Protein AF-0000000084519777 (afdb_homodimer)

Secondary structure (DSSP, 8-state):
--EEEEEEEEEHHHHHHHHHHHHHH---HHHHHHHHHHHHHHH-HHHHHHHHHHHHHH-/--EEEEEEEEEHHHHHHHHHHHHHHT--HHHHHHHHHHHHHHH-HHHHHHHHHHHHHH-

Nearest PDB structures (foldseek):
  5zkt-assembly1_A  TM=5.710E-01  e=3.272E+00  Oryza sativa Japonica Group
  7vp5-assembly1_B  TM=5.755E-01  e=5.398E+00  Arabidopsis thaliana
  7vp2-assembly1_B  TM=5.641E-01  e=5.868E+00  Arabidopsis thaliana
  7vp4-assembly3_J  TM=5.591E-01  e=5.868E+00  Arabidopsis thaliana
  5zkt-assembly1_A  TM=5.724E-01  e=3.272E+00  Oryza sativa Japonica Group

Sequence (118 aa):
MAKKTRTYRLHEETIELLKAWSFITEKDQQDILEEAFLEYAKQHPELHEKAKKVIEAVKMAKKTRTYRLHEETIELLKAWSFITEKDQQDILEEAFLEYAKQHPELHEKAKKVIEAVK

Radius of gyration: 14.54 Å; Cα contacts (8 Å, |Δi|>4): 132; chains: 2; bounding box: 27×36×36 Å

Solvent-accessible surface area (backbone atoms only — not comparable to full-atom values): 6447 Å² total; per-residue (Å²): 132,63,66,42,81,44,77,38,57,38,42,51,69,57,52,52,47,42,52,34,44,20,65,75,71,70,43,54,52,45,56,52,50,49,51,19,37,54,52,43,37,65,75,35,53,67,63,44,52,51,24,51,50,54,51,61,70,74,107,133,61,65,43,81,45,78,36,57,39,42,51,68,57,52,52,48,42,51,35,44,20,67,76,71,71,42,55,52,45,58,52,49,49,50,1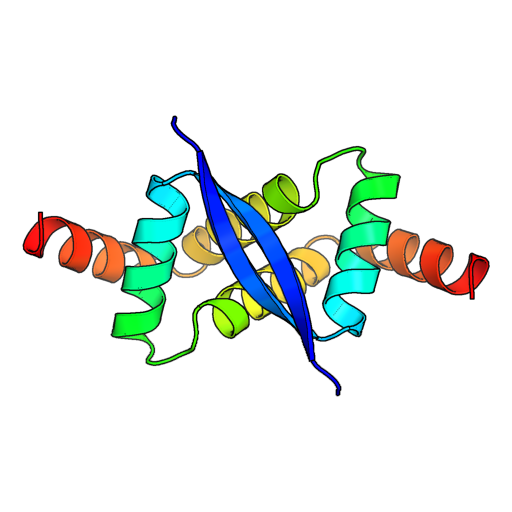9,36,55,52,43,36,65,75,35,53,68,62,43,52,52,24,52,51,53,51,61,70,73,106

Foldseek 3Di:
DDDDDDDDDDDPVVVVVLVVVCVVVVDDSVVVVVVVVVVVCVVVVVVVVVVVVVVVVVD/DDDDDDDDDDDPVVVVVLVVVCVVVVDDSVVVVVVVVVVVCVVVVVVVVVVVVVVVVVD

Structure (mmCIF, N/CA/C/O backbone):
data_AF-0000000084519777-model_v1
#
loop_
_entity.id
_entity.type
_entity.pdbx_description
1 polymer 'CopG family transcriptional regulator'
#
loop_
_atom_site.group_PDB
_atom_site.id
_atom_site.type_symbol
_atom_site.label_atom_id
_atom_site.label_alt_id
_atom_site.label_comp_id
_atom_site.label_asym_id
_atom_site.label_entity_id
_atom_site.label_seq_id
_atom_site.pdbx_PDB_ins_code
_atom_site.Cartn_x
_atom_site.Cartn_y
_atom_site.Cartn_z
_atom_site.occupancy
_atom_site.B_iso_or_equiv
_atom_site.auth_seq_id
_atom_site.auth_comp_id
_atom_site.auth_asym_id
_atom_site.auth_atom_id
_atom_site.pdbx_PDB_model_num
ATOM 1 N N . MET A 1 1 ? 4.324 4.578 -17.125 1 70.19 1 MET A N 1
ATOM 2 C CA . MET A 1 1 ? 3.473 3.4 -16.984 1 70.19 1 MET A CA 1
ATOM 3 C C . MET A 1 1 ? 2.033 3.801 -16.688 1 70.19 1 MET A C 1
ATOM 5 O O . MET A 1 1 ? 1.792 4.836 -16.062 1 70.19 1 MET A O 1
ATOM 9 N N . ALA A 1 2 ? 1.09 2.941 -17.156 1 87.31 2 ALA A N 1
ATOM 10 C CA . ALA A 1 2 ? -0.317 3.301 -17 1 87.31 2 ALA A CA 1
ATOM 11 C C . ALA A 1 2 ? -0.795 3.041 -15.578 1 87.31 2 ALA A C 1
ATOM 13 O O . ALA A 1 2 ? -0.311 2.125 -14.906 1 87.31 2 ALA A O 1
ATOM 14 N N . LYS A 1 3 ? -1.601 3.896 -15.055 1 93.31 3 LYS A N 1
ATOM 15 C CA . LYS A 1 3 ? -2.252 3.684 -13.766 1 93.31 3 LYS A CA 1
ATOM 16 C C . LYS A 1 3 ? -3.701 3.242 -13.945 1 93.31 3 LYS A C 1
ATOM 18 O O . LYS A 1 3 ? -4.383 3.695 -14.875 1 93.31 3 LYS A O 1
ATOM 23 N N . LYS A 1 4 ? -4.09 2.355 -13.07 1 94.5 4 LYS A N 1
ATOM 24 C CA . LYS A 1 4 ? -5.457 1.845 -13.07 1 94.5 4 LYS A CA 1
ATOM 25 C C . LYS A 1 4 ? -6.129 2.076 -11.719 1 94.5 4 LYS A C 1
ATOM 27 O O . LYS A 1 4 ? -5.484 1.965 -10.672 1 94.5 4 LYS A O 1
ATOM 32 N N . THR A 1 5 ? -7.344 2.242 -11.719 1 95.31 5 THR A N 1
ATOM 33 C CA . THR A 1 5 ? -8.125 2.473 -10.516 1 95.31 5 THR A CA 1
ATOM 34 C C . THR A 1 5 ? -8.484 1.153 -9.836 1 95.31 5 THR A C 1
ATOM 36 O O . THR A 1 5 ? -8.953 0.22 -10.492 1 95.31 5 THR A O 1
ATOM 39 N N . ARG A 1 6 ? -8.227 1.162 -8.547 1 94.12 6 ARG A N 1
ATOM 40 C CA . ARG A 1 6 ? -8.617 0.02 -7.727 1 94.12 6 ARG A CA 1
ATOM 41 C C . ARG A 1 6 ? -9.219 0.478 -6.402 1 94.12 6 ARG A C 1
ATOM 43 O O . ARG A 1 6 ? -8.867 1.542 -5.891 1 94.12 6 ARG A O 1
ATOM 50 N N . THR A 1 7 ? -10.109 -0.36 -5.852 1 93.88 7 THR A N 1
ATOM 51 C CA . THR A 1 7 ? -10.75 -0.091 -4.57 1 93.88 7 THR A CA 1
ATOM 52 C C . THR A 1 7 ? -10.234 -1.049 -3.498 1 93.88 7 THR A C 1
ATOM 54 O O . THR A 1 7 ? -10.211 -2.264 -3.705 1 93.88 7 THR A O 1
ATOM 57 N N . TYR A 1 8 ? -9.914 -0.397 -2.436 1 95.06 8 TYR A N 1
ATOM 58 C CA . TYR A 1 8 ? -9.438 -1.182 -1.306 1 95.06 8 TYR A CA 1
ATOM 59 C C . TYR A 1 8 ? -10.125 -0.758 -0.014 1 95.06 8 TYR A C 1
ATOM 61 O O . TYR A 1 8 ? -10.531 0.397 0.13 1 95.06 8 TYR A O 1
ATOM 69 N N . ARG A 1 9 ? -10.273 -1.768 0.855 1 94.81 9 ARG A N 1
ATOM 70 C CA . ARG A 1 9 ? -10.727 -1.485 2.213 1 94.81 9 ARG A CA 1
ATOM 71 C C . ARG A 1 9 ? -9.562 -1.506 3.195 1 94.81 9 ARG A C 1
ATOM 73 O O . ARG A 1 9 ? -8.914 -2.537 3.371 1 94.81 9 ARG A O 1
ATOM 80 N N . LEU A 1 10 ? -9.312 -0.368 3.752 1 96.56 10 LEU A N 1
ATOM 81 C CA . LEU A 1 10 ? -8.227 -0.234 4.719 1 96.56 10 LEU A CA 1
ATOM 82 C C . LEU A 1 10 ? -8.766 0.179 6.086 1 96.56 10 LEU A C 1
ATOM 84 O O . LEU A 1 10 ? -9.852 0.757 6.18 1 96.56 10 LEU A O 1
ATOM 88 N N . HIS A 1 11 ? -7.965 -0.156 7.094 1 96.31 11 HIS A N 1
ATOM 89 C CA . HIS A 1 11 ? -8.344 0.314 8.422 1 96.31 11 HIS A CA 1
ATOM 90 C C . HIS A 1 11 ? -8.344 1.838 8.484 1 96.31 11 HIS A C 1
ATOM 92 O O . HIS A 1 11 ? -7.473 2.49 7.91 1 96.31 11 HIS A O 1
ATOM 98 N N . GLU A 1 12 ? -9.32 2.342 9.18 1 94.94 12 GLU A N 1
ATOM 99 C CA . GLU A 1 12 ? -9.461 3.789 9.305 1 94.94 12 GLU A CA 1
ATOM 100 C C . GLU A 1 12 ? -8.188 4.426 9.852 1 94.94 12 GLU A C 1
ATOM 102 O O . GLU A 1 12 ? -7.805 5.52 9.438 1 94.94 12 GLU A O 1
ATOM 107 N N . GLU A 1 13 ? -7.5 3.768 10.75 1 93.94 13 GLU A N 1
ATOM 108 C CA . GLU A 1 13 ? -6.258 4.281 11.32 1 93.94 13 GLU A CA 1
ATOM 109 C C . GLU A 1 13 ? -5.164 4.375 10.266 1 93.94 13 GLU A C 1
ATOM 111 O O . GLU A 1 13 ? -4.367 5.316 10.266 1 93.94 13 GLU A O 1
ATOM 116 N N . THR A 1 14 ? -5.113 3.406 9.383 1 96.12 14 THR A N 1
ATOM 117 C CA . THR A 1 14 ? -4.137 3.406 8.297 1 96.12 14 THR A CA 1
ATOM 118 C C . THR A 1 14 ? -4.414 4.551 7.328 1 96.12 14 THR A C 1
ATOM 120 O O . THR A 1 14 ? -3.484 5.23 6.883 1 96.12 14 THR A O 1
ATOM 123 N N . ILE A 1 15 ? -5.723 4.719 7.051 1 96.38 15 ILE A N 1
ATOM 124 C CA . ILE A 1 15 ? -6.129 5.777 6.133 1 96.38 15 ILE A CA 1
ATOM 125 C C . ILE A 1 15 ? -5.75 7.137 6.715 1 96.38 15 ILE A C 1
ATOM 127 O O . ILE A 1 15 ? -5.227 8 6.004 1 96.38 15 ILE A O 1
ATOM 131 N N . GLU A 1 16 ? -5.98 7.324 7.973 1 95.88 16 GLU A N 1
ATOM 132 C CA . GLU A 1 16 ? -5.652 8.578 8.641 1 95.88 16 GLU A CA 1
ATOM 133 C C . GLU A 1 16 ? -4.148 8.836 8.617 1 95.88 16 GLU A C 1
ATOM 135 O O . GLU A 1 16 ? -3.711 9.961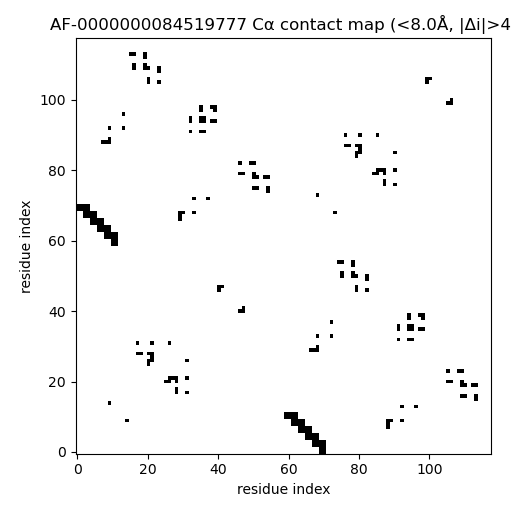 8.367 1 95.88 16 GLU A O 1
ATOM 140 N N . LEU A 1 17 ? -3.424 7.828 8.891 1 96.88 17 LEU A N 1
ATOM 141 C CA . LEU A 1 17 ? -1.97 7.949 8.859 1 96.88 17 LEU A CA 1
ATOM 142 C C . LEU A 1 17 ? -1.483 8.281 7.453 1 96.88 17 LEU A C 1
ATOM 144 O O . LEU A 1 17 ? -0.601 9.125 7.277 1 96.88 17 LEU A O 1
ATOM 148 N N . LEU A 1 18 ? -2.023 7.566 6.48 1 96.88 18 LEU A N 1
ATOM 149 C CA . LEU A 1 18 ? -1.681 7.797 5.082 1 96.88 18 LEU A CA 1
ATOM 150 C C . LEU A 1 18 ? -1.996 9.234 4.676 1 96.88 18 LEU A C 1
ATOM 152 O O . LEU A 1 18 ? -1.219 9.867 3.955 1 96.88 18 LEU A O 1
ATOM 156 N N . LYS A 1 19 ? -3.137 9.781 5.102 1 96.88 19 LYS A N 1
ATOM 157 C CA . LYS A 1 19 ? -3.506 11.172 4.824 1 96.88 19 LYS A CA 1
ATOM 158 C C . LYS A 1 19 ? -2.498 12.141 5.438 1 96.88 19 LYS A C 1
ATOM 160 O O . LYS A 1 19 ? -2.107 13.117 4.801 1 96.88 19 LYS A O 1
ATOM 165 N N . ALA A 1 20 ? -2.156 11.875 6.664 1 97.69 20 ALA A N 1
ATOM 166 C CA . ALA A 1 20 ? -1.174 12.727 7.336 1 97.69 20 ALA A CA 1
ATOM 167 C C . ALA A 1 20 ? 0.17 12.68 6.613 1 97.69 20 ALA A C 1
ATOM 169 O O . ALA A 1 20 ? 0.822 13.711 6.441 1 97.69 20 ALA A O 1
ATOM 170 N N . TRP A 1 21 ? 0.597 11.508 6.195 1 97 21 TRP A N 1
ATOM 171 C CA . TRP A 1 21 ? 1.831 11.344 5.434 1 97 21 TRP A CA 1
ATOM 172 C C . TRP A 1 21 ? 1.77 12.133 4.129 1 97 21 TRP A C 1
ATOM 174 O O . TRP A 1 21 ? 2.738 12.805 3.756 1 97 21 TRP A O 1
ATOM 184 N N . SER A 1 22 ? 0.646 12.008 3.469 1 97.31 22 SER A N 1
ATOM 185 C CA . SER A 1 22 ? 0.444 12.734 2.219 1 97.31 22 SER A CA 1
ATOM 186 C C . SER A 1 22 ? 0.551 14.242 2.432 1 97.31 22 SER A C 1
ATOM 188 O O . SER A 1 22 ? 1.164 14.945 1.626 1 97.31 22 SER A O 1
ATOM 190 N N . PHE A 1 23 ? -0.015 14.75 3.479 1 97.12 23 P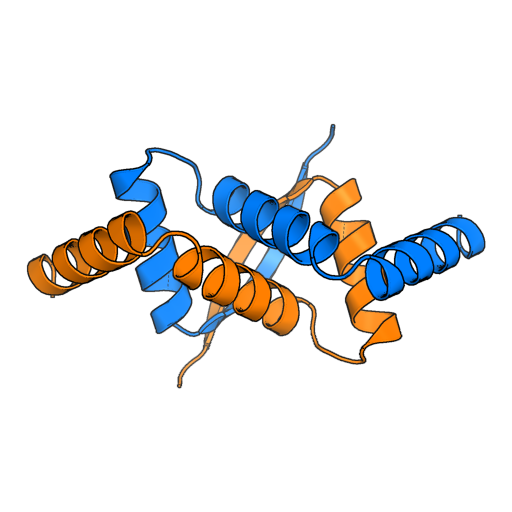HE A N 1
ATOM 191 C CA . PHE A 1 23 ? 0.028 16.156 3.84 1 97.12 23 PHE A CA 1
ATOM 192 C C . PHE A 1 23 ? 1.46 16.609 4.109 1 97.12 23 PHE A C 1
ATOM 194 O O . PHE A 1 23 ? 1.899 17.641 3.6 1 97.12 23 PHE A O 1
ATOM 201 N N . ILE A 1 24 ? 2.246 15.828 4.855 1 96.5 24 ILE A N 1
ATOM 202 C CA . ILE A 1 24 ? 3.594 16.188 5.289 1 96.5 24 ILE A CA 1
ATOM 203 C C . ILE A 1 24 ? 4.551 16.141 4.102 1 96.5 24 ILE A C 1
ATOM 205 O O . ILE A 1 24 ? 5.383 17.031 3.93 1 96.5 24 ILE A O 1
ATOM 209 N N . THR A 1 25 ? 4.469 15.094 3.244 1 96.75 25 THR A N 1
ATOM 210 C CA . THR A 1 25 ? 5.438 14.852 2.178 1 96.75 25 THR A CA 1
ATOM 211 C C . THR A 1 25 ? 5 15.539 0.886 1 96.75 25 THR A C 1
ATOM 213 O O . THR A 1 25 ? 5.777 15.641 -0.063 1 96.75 25 THR 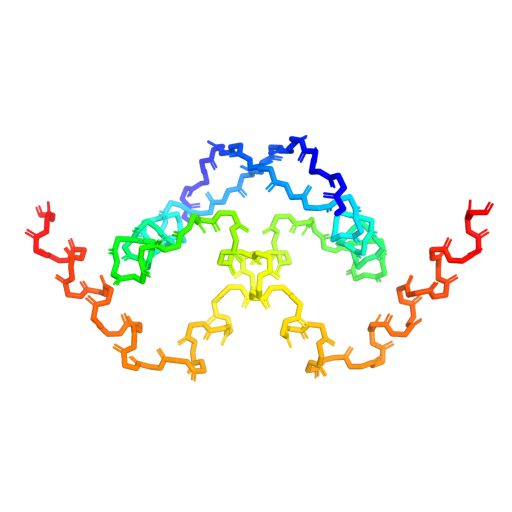A O 1
ATOM 216 N N . GLU A 1 26 ? 3.652 15.875 0.793 1 96.31 26 GLU A N 1
ATOM 217 C CA . GLU A 1 26 ? 3.037 16.453 -0.399 1 96.31 26 GLU A CA 1
ATOM 218 C C . GLU A 1 26 ? 3.004 15.445 -1.544 1 96.31 26 GLU A C 1
ATOM 220 O O . GLU A 1 26 ? 3.053 15.82 -2.715 1 96.31 26 GLU A O 1
ATOM 225 N N . LYS A 1 27 ? 3.127 14.148 -1.163 1 96 27 LYS A N 1
ATOM 226 C CA . LYS A 1 27 ? 2.934 13.07 -2.125 1 96 27 LYS A CA 1
ATOM 227 C C . LYS A 1 27 ? 1.501 12.547 -2.084 1 96 27 LYS A C 1
ATOM 229 O O . LYS A 1 27 ? 0.873 12.523 -1.023 1 96 27 LYS A O 1
ATOM 234 N N . ASP A 1 28 ? 1.064 12.141 -3.188 1 96 28 ASP A N 1
ATOM 235 C CA . ASP A 1 28 ? -0.246 11.5 -3.238 1 96 28 ASP A CA 1
ATOM 236 C C . ASP A 1 28 ? -0.258 10.211 -2.422 1 96 28 ASP A C 1
ATOM 238 O O . ASP A 1 28 ? 0.72 9.461 -2.422 1 96 28 ASP A O 1
ATOM 242 N N . GLN A 1 29 ? -1.346 9.969 -1.792 1 96.31 29 GLN A N 1
ATOM 243 C CA . GLN A 1 29 ? -1.507 8.766 -0.987 1 96.31 29 GLN A CA 1
ATOM 244 C C . GLN A 1 29 ? -1.189 7.516 -1.802 1 96.31 29 GLN A C 1
ATOM 246 O O . GLN A 1 29 ? -0.531 6.598 -1.308 1 96.31 29 GLN A O 1
ATOM 251 N N . GLN A 1 30 ? -1.657 7.504 -3.025 1 95.62 30 GLN A N 1
ATOM 252 C CA . GLN A 1 30 ? -1.446 6.34 -3.879 1 95.62 30 GLN A CA 1
ATOM 253 C C . GLN A 1 30 ? 0.036 6.145 -4.188 1 95.62 30 GLN A C 1
ATOM 255 O O . GLN A 1 30 ? 0.512 5.012 -4.289 1 95.62 30 GLN A O 1
ATOM 260 N N . ASP A 1 31 ? 0.768 7.199 -4.293 1 96.62 31 ASP A N 1
ATOM 261 C CA . ASP A 1 31 ? 2.205 7.105 -4.52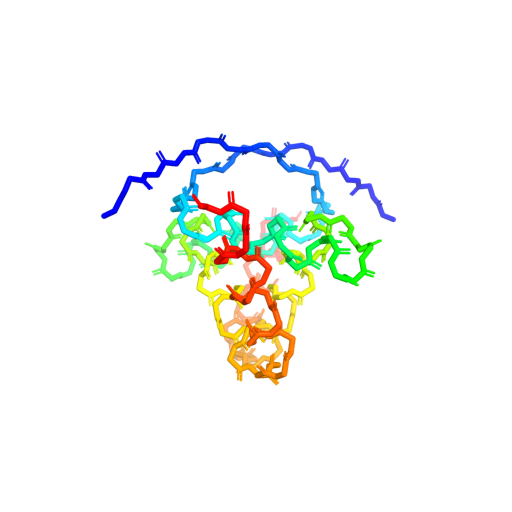7 1 96.62 31 ASP A CA 1
ATOM 262 C C . ASP A 1 31 ? 2.93 6.574 -3.291 1 96.62 31 ASP A C 1
ATOM 264 O O . ASP A 1 31 ? 3.861 5.773 -3.408 1 96.62 31 ASP A O 1
ATOM 268 N N . ILE A 1 32 ? 2.525 7.023 -2.131 1 97.12 32 ILE A N 1
ATOM 269 C CA . ILE A 1 32 ? 3.113 6.566 -0.878 1 97.12 32 ILE A CA 1
ATOM 270 C C . ILE A 1 32 ? 2.861 5.07 -0.706 1 97.12 32 ILE A C 1
ATOM 272 O O . ILE A 1 32 ? 3.771 4.316 -0.352 1 97.12 32 ILE A O 1
ATOM 276 N N . LEU A 1 33 ? 1.59 4.641 -0.97 1 96.94 33 LEU A N 1
ATOM 277 C CA . LEU A 1 33 ? 1.239 3.229 -0.858 1 96.94 33 LEU A CA 1
ATOM 278 C C . LEU A 1 33 ? 2.074 2.383 -1.814 1 96.94 33 LEU A C 1
ATOM 280 O O . LEU A 1 33 ? 2.551 1.309 -1.444 1 96.94 33 LEU A O 1
ATOM 284 N N . GLU A 1 34 ? 2.227 2.871 -3.002 1 96.56 34 GLU A N 1
ATOM 285 C CA . GLU A 1 34 ? 3.006 2.141 -3.998 1 96.56 34 GLU A CA 1
ATOM 286 C C . GLU A 1 34 ? 4.473 2.047 -3.59 1 96.56 34 GLU A C 1
ATOM 288 O O . GLU A 1 34 ? 5.086 0.982 -3.699 1 96.56 34 GLU A O 1
ATOM 293 N N . GLU A 1 35 ? 5.016 3.129 -3.137 1 96.38 35 GLU A N 1
ATOM 294 C CA . GLU A 1 35 ? 6.398 3.139 -2.674 1 96.38 35 GLU A CA 1
ATOM 295 C C . GLU A 1 35 ? 6.598 2.178 -1.504 1 96.38 35 GLU A C 1
ATOM 297 O O . GLU A 1 35 ? 7.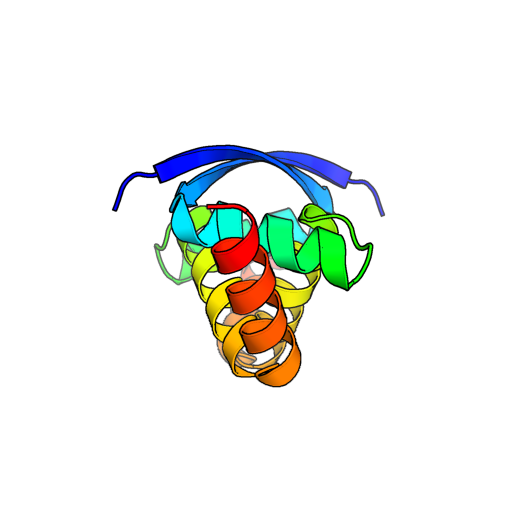594 1.452 -1.452 1 96.38 35 GLU A O 1
ATOM 302 N N . ALA A 1 36 ? 5.703 2.234 -0.584 1 97.25 36 ALA A N 1
ATOM 303 C CA . ALA A 1 36 ? 5.773 1.353 0.579 1 97.25 36 ALA A CA 1
ATOM 304 C C . ALA A 1 36 ? 5.762 -0.114 0.156 1 97.25 36 ALA A C 1
ATOM 306 O O . ALA A 1 36 ? 6.543 -0.919 0.665 1 97.25 36 ALA A O 1
ATOM 307 N N . PHE A 1 37 ? 4.867 -0.424 -0.79 1 97.69 37 PHE A N 1
ATOM 308 C CA . PHE A 1 37 ? 4.766 -1.807 -1.243 1 97.69 37 PHE A CA 1
ATOM 309 C C . PHE A 1 37 ? 6.027 -2.225 -1.987 1 97.69 37 PHE A C 1
ATOM 311 O O . PHE A 1 37 ? 6.52 -3.342 -1.808 1 97.69 37 PHE A O 1
ATOM 318 N N . LEU A 1 38 ? 6.543 -1.379 -2.807 1 96.25 38 LEU A N 1
ATOM 319 C CA . LEU A 1 38 ? 7.738 -1.717 -3.574 1 96.25 38 LEU A CA 1
ATOM 320 C C . LEU A 1 38 ? 8.945 -1.878 -2.658 1 96.25 38 LEU A C 1
ATOM 322 O O . LEU A 1 38 ? 9.773 -2.764 -2.871 1 96.25 38 LEU A O 1
ATOM 326 N N . GLU A 1 39 ? 9.047 -1.06 -1.634 1 95.69 39 GLU A N 1
ATOM 327 C CA . GLU A 1 39 ? 10.109 -1.228 -0.647 1 95.69 39 GLU A CA 1
ATOM 328 C C . GLU A 1 39 ? 9.93 -2.521 0.143 1 95.69 39 GLU A C 1
ATOM 330 O O . GLU A 1 39 ? 10.898 -3.211 0.445 1 95.69 39 GLU A O 1
ATOM 335 N N . TYR A 1 40 ? 8.719 -2.758 0.514 1 95.31 40 TYR A N 1
ATOM 336 C CA . TYR A 1 40 ? 8.367 -4 1.192 1 95.31 40 TYR A CA 1
ATOM 337 C C . TYR A 1 40 ? 8.773 -5.211 0.363 1 95.31 40 TYR A C 1
ATOM 339 O O . TYR A 1 40 ? 9.32 -6.18 0.895 1 95.31 40 TYR A O 1
ATOM 347 N N . ALA A 1 41 ? 8.523 -5.152 -0.903 1 95.19 41 ALA A N 1
ATOM 348 C CA . ALA A 1 41 ? 8.898 -6.234 -1.812 1 95.19 41 ALA A CA 1
ATOM 349 C C . ALA A 1 41 ? 10.406 -6.434 -1.837 1 95.19 41 ALA A C 1
ATOM 351 O O . ALA A 1 41 ? 10.891 -7.566 -1.882 1 95.19 41 ALA A O 1
ATOM 352 N N . LYS A 1 42 ? 11.117 -5.387 -1.777 1 94.38 42 LYS A N 1
ATOM 353 C CA . LYS A 1 42 ? 12.578 -5.445 -1.787 1 94.38 42 LYS A CA 1
ATOM 354 C C . LYS A 1 42 ? 13.109 -6.121 -0.527 1 94.38 42 LYS A C 1
ATOM 356 O O . LYS A 1 42 ? 14.172 -6.742 -0.553 1 94.38 42 LYS A O 1
ATOM 361 N N . GLN A 1 43 ? 12.383 -5.977 0.532 1 94.56 43 GLN A N 1
ATOM 362 C CA . GLN A 1 43 ? 12.797 -6.562 1.804 1 94.56 43 GLN A CA 1
ATOM 363 C C . GLN A 1 43 ? 12.438 -8.047 1.867 1 94.56 43 GLN A C 1
ATOM 365 O O . GLN A 1 43 ? 12.906 -8.766 2.754 1 94.56 43 GLN A O 1
ATOM 370 N N . HIS A 1 44 ? 11.633 -8.469 0.958 1 95.38 44 HIS A N 1
ATOM 371 C CA . HIS A 1 44 ? 11.219 -9.867 0.849 1 95.38 44 HIS A CA 1
ATOM 372 C C . HIS A 1 44 ? 11.57 -10.438 -0.519 1 95.38 44 HIS A C 1
ATOM 374 O O . HIS A 1 44 ? 10.688 -10.82 -1.285 1 95.38 44 HIS A O 1
ATOM 380 N N . PRO A 1 45 ? 12.805 -10.633 -0.848 1 94.25 45 PRO A N 1
ATOM 381 C CA . PRO A 1 45 ? 13.25 -10.984 -2.197 1 94.25 45 PRO A CA 1
ATOM 382 C C . PRO A 1 45 ? 12.75 -12.352 -2.652 1 94.25 45 PRO A C 1
ATOM 384 O O . PRO A 1 45 ? 12.469 -12.547 -3.836 1 94.25 45 PRO A O 1
ATOM 387 N N . GLU A 1 46 ? 12.664 -13.258 -1.742 1 95.44 46 GLU A N 1
ATOM 388 C CA . GLU A 1 46 ? 12.188 -14.578 -2.129 1 95.44 46 GLU A CA 1
ATOM 389 C C . GLU A 1 46 ? 10.742 -14.523 -2.621 1 95.44 46 GLU A C 1
ATOM 391 O O . GLU A 1 46 ? 10.406 -15.133 -3.641 1 95.44 46 GLU A O 1
ATOM 396 N N . LEU A 1 47 ? 9.922 -13.867 -1.791 1 95.88 47 LEU A N 1
ATOM 397 C CA . LEU A 1 47 ? 8.523 -13.703 -2.188 1 95.88 47 LEU A CA 1
ATOM 398 C C . LEU A 1 47 ? 8.414 -12.906 -3.484 1 95.88 47 LEU A C 1
ATOM 400 O O . LEU A 1 47 ? 7.562 -13.195 -4.324 1 95.88 47 LEU A O 1
ATOM 404 N N . HIS A 1 48 ? 9.211 -11.898 -3.613 1 96.06 48 HIS A N 1
ATOM 405 C CA . HIS A 1 48 ? 9.211 -11.062 -4.812 1 96.06 48 HIS A CA 1
ATOM 406 C C . HIS A 1 48 ? 9.547 -11.891 -6.055 1 96.06 48 HIS A C 1
ATOM 408 O O . HIS A 1 48 ? 8.891 -11.758 -7.09 1 96.06 48 HIS A O 1
ATOM 414 N N . GLU A 1 49 ? 10.531 -12.734 -5.98 1 95.5 49 GLU A N 1
ATOM 415 C CA . GLU A 1 49 ? 10.938 -13.586 -7.098 1 95.5 49 GLU A CA 1
ATOM 416 C C . GLU A 1 49 ? 9.852 -14.594 -7.449 1 95.5 49 GLU A C 1
ATOM 418 O O . GLU A 1 49 ? 9.594 -14.852 -8.625 1 95.5 49 GLU A O 1
ATOM 423 N N . LYS A 1 50 ? 9.312 -15.148 -6.43 1 97 50 LYS A N 1
ATOM 424 C CA . LYS A 1 50 ? 8.211 -16.078 -6.66 1 97 50 LYS A CA 1
ATOM 425 C C . LYS A 1 50 ? 7.059 -15.391 -7.387 1 97 50 LYS A C 1
ATOM 427 O O . LYS A 1 50 ? 6.445 -15.977 -8.281 1 97 50 LYS A O 1
ATOM 432 N N . ALA A 1 51 ? 6.762 -14.188 -6.949 1 97 51 ALA A N 1
ATOM 433 C CA . ALA A 1 51 ? 5.688 -13.422 -7.574 1 97 51 ALA A CA 1
ATOM 434 C C . ALA A 1 51 ? 5.98 -13.164 -9.047 1 97 51 ALA A C 1
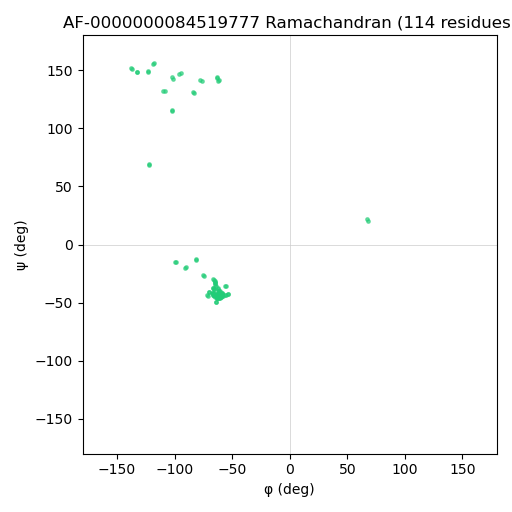ATOM 436 O O . ALA A 1 51 ? 5.086 -13.266 -9.891 1 97 51 ALA A O 1
ATOM 437 N N . LYS A 1 52 ? 7.184 -12.82 -9.328 1 95.81 52 LYS A N 1
ATOM 438 C CA . LYS A 1 52 ? 7.578 -12.578 -10.711 1 95.81 52 LYS A CA 1
ATOM 439 C C . LYS A 1 52 ? 7.414 -13.836 -11.562 1 95.81 52 LYS A C 1
ATOM 441 O O . LYS A 1 52 ? 6.98 -13.766 -12.711 1 95.81 52 LYS A O 1
ATOM 446 N N . LYS A 1 53 ? 7.754 -14.938 -10.992 1 96.62 53 LYS A N 1
ATOM 447 C CA . LYS A 1 53 ? 7.613 -16.203 -11.703 1 96.62 53 LYS A CA 1
ATOM 448 C C . LYS A 1 53 ? 6.148 -16.516 -11.984 1 96.62 53 LYS A C 1
ATOM 450 O O . LYS A 1 53 ? 5.816 -17.016 -13.062 1 96.62 53 LYS A O 1
ATOM 455 N N . VAL A 1 54 ? 5.34 -16.312 -11.039 1 96.12 54 VAL A N 1
ATOM 456 C CA . VAL A 1 54 ? 3.906 -16.531 -11.203 1 96.12 54 VAL A CA 1
ATOM 457 C C . VAL A 1 54 ? 3.375 -15.633 -12.32 1 96.12 54 VAL A C 1
ATOM 459 O O . VAL A 1 54 ? 2.604 -16.078 -13.172 1 96.12 54 VAL A O 1
ATOM 462 N N . ILE A 1 55 ? 3.787 -14.367 -12.367 1 95.44 55 ILE A N 1
ATOM 463 C CA . ILE A 1 55 ? 3.334 -13.414 -13.375 1 95.44 55 ILE A CA 1
ATOM 464 C C . ILE A 1 55 ? 3.783 -13.883 -14.758 1 95.44 55 ILE A C 1
ATOM 466 O O . ILE A 1 55 ? 3.014 -13.82 -15.719 1 95.44 55 ILE A O 1
ATOM 470 N N . GLU A 1 56 ? 5.043 -14.336 -14.773 1 94.62 56 GLU A N 1
ATOM 471 C CA . GLU A 1 56 ? 5.594 -14.797 -16.047 1 94.62 56 GLU A CA 1
ATOM 472 C C . GLU A 1 56 ? 4.848 -16.031 -16.547 1 94.62 56 GLU A C 1
ATOM 474 O O . GLU A 1 56 ? 4.695 -16.219 -17.75 1 94.62 56 GLU A O 1
ATOM 479 N N . ALA A 1 57 ? 4.406 -16.781 -15.656 1 93.88 57 ALA A N 1
ATOM 480 C CA . ALA A 1 57 ? 3.752 -18.047 -16.016 1 93.88 57 ALA A CA 1
ATOM 481 C C . ALA A 1 57 ? 2.352 -17.797 -16.562 1 93.88 57 ALA A C 1
ATOM 483 O O . ALA A 1 57 ? 1.815 -18.625 -17.312 1 93.88 57 ALA A O 1
ATOM 484 N N . VAL A 1 58 ? 1.716 -16.75 -16.203 1 90.81 58 VAL A N 1
ATOM 485 C CA . VAL A 1 58 ? 0.335 -16.516 -16.625 1 90.81 58 VAL A CA 1
ATOM 486 C C . VAL A 1 58 ? 0.302 -15.555 -17.797 1 90.81 58 VAL A C 1
ATOM 488 O O . VAL A 1 58 ? -0.749 -15.344 -18.422 1 90.81 58 VAL A O 1
ATOM 491 N N . LYS A 1 59 ? 1.315 -14.859 -18.109 1 83.75 59 LYS A N 1
ATOM 492 C CA . LYS A 1 59 ? 1.395 -14.008 -19.297 1 83.75 59 LYS A CA 1
ATOM 493 C C . LYS A 1 59 ? 1.77 -14.82 -20.531 1 83.75 59 LYS A C 1
ATOM 495 O O . LYS A 1 59 ? 1.257 -14.57 -21.625 1 83.75 59 LYS A O 1
ATOM 500 N N . MET B 1 1 ? -10.773 -3.17 14.445 1 70.44 1 MET B N 1
ATOM 501 C CA . MET B 1 1 ? -10.852 -1.812 13.914 1 70.44 1 MET B CA 1
ATOM 502 C C . MET B 1 1 ? -11.672 -1.775 12.625 1 70.44 1 MET B C 1
ATOM 504 O O . MET B 1 1 ? -11.711 -2.756 11.883 1 70.44 1 MET B O 1
ATOM 508 N N . ALA B 1 2 ? -12.359 -0.629 12.422 1 88.56 2 ALA B N 1
ATOM 509 C CA . ALA B 1 2 ? -13.25 -0.543 11.266 1 88.56 2 ALA B CA 1
ATOM 510 C C . ALA B 1 2 ? -12.461 -0.328 9.977 1 88.56 2 ALA B C 1
ATOM 512 O O . ALA B 1 2 ? -11.406 0.303 9.984 1 88.56 2 ALA B O 1
ATOM 513 N N . LYS B 1 3 ? -12.867 -0.951 8.945 1 93.31 3 LYS B N 1
ATOM 514 C CA . LYS B 1 3 ? -12.297 -0.708 7.621 1 93.31 3 LYS B CA 1
ATOM 515 C C . LYS B 1 3 ? -13.211 0.172 6.781 1 93.31 3 LYS B C 1
ATOM 517 O O . LYS B 1 3 ? -14.438 0.08 6.883 1 93.31 3 LYS B O 1
ATOM 522 N N . LYS B 1 4 ? -12.57 1.001 6.012 1 94.75 4 LYS B N 1
ATOM 523 C CA . LYS B 1 4 ? -13.281 1.895 5.105 1 94.75 4 LYS B CA 1
ATOM 524 C C . LYS B 1 4 ? -12.828 1.69 3.662 1 94.75 4 LYS B C 1
ATOM 526 O O . LYS B 1 4 ? -11.648 1.45 3.404 1 94.75 4 LYS B O 1
ATOM 531 N N . THR B 1 5 ? -13.672 1.89 2.775 1 95.38 5 THR B N 1
ATOM 532 C CA . THR B 1 5 ? -13.398 1.741 1.351 1 95.38 5 THR B CA 1
ATOM 533 C C . THR B 1 5 ? -12.75 3.004 0.79 1 95.38 5 THR B C 1
ATOM 535 O O . THR B 1 5 ? -13.242 4.113 1.014 1 95.38 5 THR B O 1
ATOM 538 N N . ARG B 1 6 ? -11.672 2.76 0.096 1 94.38 6 ARG B N 1
ATOM 539 C CA . ARG B 1 6 ? -10.992 3.85 -0.601 1 94.38 6 ARG B CA 1
ATOM 540 C C . ARG B 1 6 ? -10.57 3.424 -2.004 1 94.38 6 ARG B C 1
ATOM 542 O O . ARG B 1 6 ? -10.289 2.25 -2.242 1 94.38 6 ARG B O 1
ATOM 549 N N . THR B 1 7 ? -10.523 4.414 -2.896 1 94 7 THR B N 1
ATOM 550 C CA . THR B 1 7 ? -10.094 4.188 -4.273 1 94 7 THR B CA 1
ATOM 551 C C . THR B 1 7 ? -8.719 4.789 -4.52 1 94 7 THR B C 1
ATOM 553 O O . THR B 1 7 ? -8.469 5.949 -4.18 1 94 7 THR B O 1
ATOM 556 N N . TYR B 1 8 ? -7.953 3.934 -5.121 1 95 8 TYR B N 1
ATOM 557 C CA . TYR B 1 8 ? -6.605 4.375 -5.457 1 95 8 TYR B CA 1
ATOM 558 C C . TYR B 1 8 ? -6.258 4.016 -6.898 1 95 8 TYR B C 1
ATOM 560 O O . TYR B 1 8 ? -6.758 3.029 -7.438 1 95 8 TYR B O 1
ATOM 568 N N . ARG B 1 9 ? -5.426 4.91 -7.469 1 94.81 9 ARG B N 1
ATOM 569 C CA . ARG B 1 9 ? -4.84 4.609 -8.773 1 94.81 9 ARG B CA 1
ATOM 570 C C . ARG B 1 9 ? -3.396 4.148 -8.633 1 94.81 9 ARG B C 1
ATOM 572 O O . ARG B 1 9 ? -2.541 4.898 -8.156 1 94.81 9 ARG B O 1
ATOM 579 N N . LEU B 1 10 ? -3.189 2.92 -9.008 1 96.62 10 LEU B N 1
ATOM 580 C CA . LEU B 1 10 ? -1.854 2.338 -8.93 1 96.62 10 LEU B CA 1
ATOM 581 C C . LEU B 1 10 ? -1.357 1.936 -10.312 1 96.62 10 LEU B C 1
ATOM 583 O O . LEU B 1 10 ? -2.158 1.711 -11.227 1 96.62 10 LEU B O 1
ATOM 587 N N . HIS B 1 11 ? -0.035 1.894 -10.391 1 96.38 11 HIS B N 1
ATOM 588 C CA . HIS B 1 11 ? 0.52 1.397 -11.641 1 96.38 11 HIS B CA 1
ATOM 589 C C . HIS B 1 11 ? 0.103 -0.048 -11.898 1 96.38 11 HIS B C 1
ATOM 591 O O . HIS B 1 11 ? 0.057 -0.856 -10.969 1 96.38 11 HIS B O 1
ATOM 597 N N . GLU B 1 12 ? -0.162 -0.327 -13.125 1 94.94 12 GLU B N 1
ATOM 598 C CA . GLU B 1 12 ? -0.605 -1.665 -13.5 1 94.94 12 GLU B CA 1
ATOM 599 C C . GLU B 1 12 ? 0.401 -2.725 -13.062 1 94.94 12 GLU B C 1
ATOM 601 O O . GLU B 1 12 ? 0.015 -3.82 -12.648 1 94.94 12 GLU B O 1
ATOM 606 N N . GLU B 1 13 ? 1.682 -2.43 -13.109 1 94.06 13 GLU B N 1
ATOM 607 C CA . GLU B 1 13 ? 2.719 -3.369 -12.695 1 94.06 13 GLU B CA 1
ATOM 608 C C . GLU B 1 13 ? 2.641 -3.65 -11.195 1 94.06 13 GLU B C 1
ATOM 610 O O . GLU B 1 13 ? 2.867 -4.777 -10.758 1 94.06 13 GLU B O 1
ATOM 615 N N . THR B 1 14 ? 2.342 -2.625 -10.43 1 96.31 14 THR B N 1
ATOM 616 C CA . THR B 1 14 ? 2.193 -2.773 -8.984 1 96.31 14 THR B CA 1
ATOM 617 C C . THR B 1 14 ? 0.985 -3.645 -8.656 1 96.31 14 THR B C 1
ATOM 619 O O . THR B 1 14 ? 1.056 -4.504 -7.773 1 96.31 14 THR B O 1
ATOM 622 N N . ILE B 1 15 ? -0.096 -3.381 -9.422 1 96.38 15 ILE B N 1
ATOM 623 C CA . ILE B 1 15 ? -1.323 -4.141 -9.203 1 96.38 15 ILE B CA 1
ATOM 624 C C . ILE B 1 15 ? -1.077 -5.613 -9.516 1 96.38 15 ILE B C 1
ATOM 626 O O . ILE B 1 15 ? -1.51 -6.492 -8.766 1 96.38 15 ILE B O 1
ATOM 630 N N . GLU B 1 16 ? -0.395 -5.879 -10.578 1 95.94 16 GLU B N 1
ATOM 631 C CA . GLU B 1 16 ? -0.087 -7.254 -10.969 1 95.94 16 GLU B CA 1
ATOM 632 C C . GLU B 1 16 ? 0.783 -7.941 -9.914 1 95.94 16 GLU B C 1
ATOM 634 O O . GLU B 1 16 ? 0.55 -9.102 -9.578 1 95.94 16 GLU B O 1
ATOM 639 N N . LEU B 1 17 ? 1.746 -7.234 -9.461 1 97 17 LEU B N 1
ATOM 640 C CA . LEU B 1 17 ? 2.617 -7.773 -8.422 1 97 17 LEU B CA 1
ATOM 641 C C . LEU B 1 17 ? 1.832 -8.047 -7.145 1 97 17 LEU B C 1
ATOM 643 O O . LEU B 1 17 ? 2.023 -9.086 -6.504 1 97 17 LEU B O 1
ATOM 647 N N . LEU B 1 18 ? 1.009 -7.102 -6.758 1 97 18 LEU B N 1
ATOM 648 C CA . LEU B 1 18 ? 0.169 -7.238 -5.57 1 97 18 LEU B CA 1
ATOM 649 C C . LEU B 1 18 ? -0.747 -8.453 -5.691 1 97 18 LEU B C 1
ATOM 651 O O . LEU B 1 18 ? -0.952 -9.18 -4.719 1 97 18 LEU B O 1
ATOM 655 N N . LYS B 1 19 ? -1.339 -8.68 -6.875 1 96.94 19 LYS B N 1
ATOM 656 C CA . LYS B 1 19 ? -2.18 -9.852 -7.121 1 96.94 19 LYS B CA 1
ATOM 657 C C . LYS B 1 19 ? -1.39 -11.141 -6.949 1 96.94 19 LYS B C 1
ATOM 659 O O . LYS B 1 19 ? -1.882 -12.102 -6.355 1 96.94 19 LYS B O 1
ATOM 664 N N . ALA B 1 20 ? -0.22 -11.172 -7.512 1 97.75 20 ALA B N 1
ATOM 665 C CA . ALA B 1 20 ? 0.634 -12.352 -7.383 1 97.75 20 ALA B CA 1
ATOM 666 C C . ALA B 1 20 ? 0.994 -12.609 -5.922 1 97.75 20 ALA B C 1
ATOM 668 O O . ALA B 1 20 ? 0.978 -13.75 -5.465 1 97.75 20 ALA B O 1
ATOM 669 N N . TRP B 1 21 ? 1.324 -11.562 -5.188 1 97.12 21 TRP B N 1
ATOM 670 C CA . TRP B 1 21 ? 1.622 -11.68 -3.766 1 97.12 21 TRP B CA 1
ATOM 671 C C . TRP B 1 21 ? 0.424 -12.234 -3.002 1 97.12 21 TRP B C 1
ATOM 673 O O . TRP B 1 21 ? 0.578 -13.094 -2.133 1 97.12 21 TRP B O 1
ATOM 683 N N . SER B 1 22 ? -0.725 -11.688 -3.328 1 97.31 22 SER B N 1
ATOM 684 C CA . SER B 1 22 ? -1.955 -12.148 -2.695 1 97.31 22 SER B CA 1
ATOM 685 C C . SER B 1 22 ? -2.182 -13.633 -2.947 1 97.31 22 SER B C 1
ATOM 687 O O . SER B 1 22 ? -2.566 -14.375 -2.037 1 97.31 22 SER B O 1
ATOM 689 N N . PHE B 1 23 ? -1.959 -14.109 -4.133 1 97.19 23 PHE B N 1
ATOM 690 C CA . PHE B 1 23 ? -2.094 -15.508 -4.523 1 97.19 23 PHE B CA 1
ATOM 691 C C . PHE B 1 23 ? -1.118 -16.375 -3.746 1 97.19 23 PHE B C 1
ATOM 693 O O . PHE B 1 23 ? -1.504 -17.422 -3.201 1 97.19 23 PHE B O 1
ATOM 700 N N . ILE B 1 24 ? 0.157 -15.969 -3.617 1 96.56 24 ILE B N 1
ATOM 701 C CA . ILE B 1 24 ? 1.223 -16.75 -3.006 1 96.56 24 ILE B CA 1
ATOM 702 C C . ILE B 1 24 ? 1.007 -16.828 -1.496 1 96.56 24 ILE B C 1
ATOM 704 O O . ILE B 1 24 ? 1.149 -17.906 -0.895 1 96.56 24 ILE B O 1
ATOM 708 N N . THR B 1 25 ? 0.665 -15.695 -0.829 1 96.81 25 THR B N 1
ATOM 709 C CA . THR B 1 25 ? 0.599 -15.609 0.625 1 96.81 25 THR B CA 1
ATOM 710 C C . THR B 1 25 ? -0.797 -15.961 1.127 1 96.81 25 THR B C 1
ATOM 712 O O . THR B 1 25 ? -1 -16.156 2.326 1 96.81 25 THR B O 1
ATOM 715 N N . GLU B 1 26 ? -1.812 -15.891 0.193 1 96.25 26 GLU B N 1
ATOM 716 C CA . GLU B 1 26 ? -3.221 -16.109 0.512 1 96.25 26 GLU B CA 1
ATOM 717 C C . GLU B 1 26 ? -3.756 -14.992 1.408 1 96.25 26 GLU B C 1
ATOM 719 O O . GLU B 1 26 ? -4.641 -15.219 2.234 1 96.25 26 GLU B O 1
ATOM 724 N N . LYS B 1 27 ? -3.055 -13.844 1.367 1 96.06 27 LYS B N 1
ATOM 725 C CA . LYS B 1 27 ? -3.545 -12.633 2.029 1 96.06 27 LYS B CA 1
ATOM 726 C C . LYS B 1 27 ? -4.277 -11.727 1.046 1 96.06 27 LYS B C 1
ATOM 728 O O . LYS B 1 27 ? -3.922 -11.664 -0.133 1 96.06 27 LYS B O 1
ATOM 733 N N . ASP B 1 28 ? -5.223 -11.078 1.548 1 96 28 ASP B N 1
ATOM 734 C CA . ASP B 1 28 ? -5.902 -10.078 0.726 1 96 28 ASP B CA 1
ATOM 735 C C . ASP B 1 28 ? -4.945 -8.961 0.322 1 96 28 ASP B C 1
ATOM 737 O O . ASP B 1 28 ? -4.094 -8.547 1.114 1 96 28 ASP B O 1
ATOM 741 N N . GLN B 1 29 ? -5.125 -8.484 -0.849 1 96.31 29 GLN B N 1
ATOM 742 C CA . GLN B 1 29 ? -4.297 -7.398 -1.361 1 96.31 29 GLN B CA 1
ATOM 743 C C . GLN B 1 29 ? -4.293 -6.207 -0.406 1 96.31 29 GLN B C 1
ATOM 745 O O . GLN B 1 29 ? -3.248 -5.602 -0.161 1 96.31 29 GLN B O 1
ATOM 750 N N . GLN B 1 30 ? -5.457 -5.898 0.114 1 95.62 30 GLN B N 1
ATOM 751 C CA . GLN B 1 30 ? -5.574 -4.754 1.012 1 95.62 30 GLN B CA 1
ATOM 752 C C . GLN B 1 30 ? -4.781 -4.98 2.297 1 95.62 30 GLN B C 1
ATOM 754 O O . GLN B 1 30 ? -4.211 -4.039 2.854 1 95.62 30 GLN B O 1
ATOM 759 N N . ASP B 1 31 ? -4.695 -6.172 2.754 1 96.62 31 ASP B N 1
ATOM 760 C CA . ASP B 1 31 ? -3.91 -6.484 3.945 1 96.62 31 ASP B CA 1
ATOM 761 C C . ASP B 1 31 ? -2.414 -6.359 3.668 1 96.62 31 ASP B C 1
ATOM 763 O O . ASP B 1 31 ? -1.66 -5.871 4.516 1 96.62 31 ASP B O 1
ATOM 767 N N . ILE B 1 32 ? -1.996 -6.805 2.523 1 97.12 32 ILE B N 1
ATOM 768 C CA . ILE B 1 32 ? -0.596 -6.707 2.127 1 97.12 32 ILE B CA 1
ATOM 769 C C . ILE B 1 32 ? -0.189 -5.238 2.027 1 97.12 32 ILE B C 1
ATOM 771 O O . ILE B 1 32 ? 0.87 -4.848 2.523 1 97.12 32 ILE B O 1
ATOM 775 N N . LEU B 1 33 ? -1.068 -4.422 1.37 1 97.06 33 LEU B N 1
ATOM 776 C CA . LEU B 1 33 ? -0.789 -2.998 1.232 1 97.06 33 LEU B CA 1
ATOM 777 C C . LEU B 1 33 ? -0.675 -2.33 2.6 1 97.06 33 LEU B C 1
ATOM 779 O O . LEU B 1 33 ? 0.213 -1.504 2.82 1 97.06 33 LEU B O 1
ATOM 783 N N . GLU B 1 34 ? -1.57 -2.691 3.477 1 96.62 34 GLU B N 1
ATOM 784 C CA . GLU B 1 34 ? -1.554 -2.113 4.816 1 96.62 34 GLU B CA 1
ATOM 785 C C . GLU B 1 34 ? -0.294 -2.516 5.578 1 96.62 34 GLU B C 1
ATOM 787 O O . GLU B 1 34 ? 0.343 -1.681 6.223 1 96.62 34 GLU B O 1
ATOM 792 N N . GLU B 1 35 ? 0.048 -3.75 5.504 1 96.44 35 GLU B N 1
ATOM 793 C CA . GLU B 1 35 ? 1.261 -4.234 6.156 1 96.44 35 GLU B CA 1
ATOM 794 C C . GLU B 1 35 ? 2.5 -3.533 5.605 1 96.44 35 GLU B C 1
ATOM 796 O O . GLU B 1 35 ? 3.389 -3.145 6.367 1 96.44 35 GLU B O 1
ATOM 801 N N . ALA B 1 36 ? 2.561 -3.443 4.32 1 97.19 36 ALA B N 1
ATOM 802 C CA . ALA B 1 36 ? 3.689 -2.777 3.672 1 97.19 36 ALA B CA 1
ATOM 803 C C . ALA B 1 36 ? 3.82 -1.333 4.148 1 97.19 36 ALA B C 1
ATOM 805 O O . ALA B 1 36 ? 4.922 -0.871 4.453 1 97.19 36 ALA B O 1
ATOM 806 N N . PHE B 1 37 ? 2.678 -0.651 4.207 1 97.69 37 PHE B N 1
ATOM 807 C CA . PHE B 1 37 ? 2.707 0.745 4.629 1 97.69 37 PHE B CA 1
ATOM 808 C C . PHE B 1 37 ? 3.113 0.861 6.094 1 97.69 37 PHE B C 1
ATOM 810 O O . PHE B 1 37 ? 3.885 1.75 6.461 1 97.69 37 PHE B O 1
ATOM 817 N N . LEU B 1 38 ? 2.617 0.014 6.934 1 96.12 38 LEU B N 1
ATOM 818 C CA . LEU B 1 38 ? 2.941 0.074 8.359 1 96.12 38 LEU B CA 1
ATOM 819 C C . LEU B 1 38 ? 4.414 -0.247 8.594 1 96.12 38 LEU B C 1
ATOM 821 O O . LEU B 1 38 ? 5.062 0.371 9.438 1 96.12 38 LEU B O 1
ATOM 825 N N . GLU B 1 39 ? 4.945 -1.188 7.832 1 95.62 39 GLU B N 1
ATOM 826 C CA . GLU B 1 39 ? 6.375 -1.471 7.918 1 95.62 39 GLU B CA 1
ATOM 827 C C . GLU B 1 39 ? 7.199 -0.295 7.402 1 95.62 39 GLU B C 1
ATOM 829 O O . GLU B 1 39 ? 8.242 0.029 7.969 1 95.62 39 GLU B O 1
ATOM 834 N N . TYR B 1 40 ? 6.762 0.237 6.32 1 95.25 40 TYR B N 1
ATOM 835 C CA . TYR B 1 40 ? 7.383 1.43 5.754 1 95.25 40 TYR B CA 1
ATOM 836 C C . TYR B 1 40 ? 7.418 2.561 6.777 1 95.25 40 TYR B C 1
ATOM 838 O O . TYR B 1 40 ? 8.43 3.248 6.914 1 95.25 40 TYR B O 1
ATOM 846 N N . ALA B 1 41 ? 6.348 2.742 7.477 1 95.06 41 ALA B N 1
ATOM 847 C CA . ALA B 1 41 ? 6.262 3.771 8.508 1 95.06 41 ALA B CA 1
ATOM 848 C C . ALA B 1 41 ? 7.273 3.518 9.625 1 95.06 41 ALA B C 1
ATOM 850 O O . ALA B 1 41 ? 7.883 4.457 10.141 1 95.06 41 ALA B O 1
ATOM 851 N N . LYS B 1 42 ? 7.477 2.311 9.953 1 94.19 42 LYS B N 1
ATOM 852 C CA . LYS B 1 42 ? 8.422 1.937 11 1 94.19 42 LYS B CA 1
ATOM 853 C C . LYS B 1 42 ? 9.852 2.262 10.586 1 94.19 42 LYS B C 1
ATOM 855 O O . LYS B 1 42 ? 10.703 2.537 11.438 1 94.19 42 LYS B O 1
ATOM 860 N N . GLN B 1 43 ? 10.094 2.209 9.312 1 94.5 43 GLN B N 1
ATOM 861 C CA . GLN B 1 43 ? 11.43 2.484 8.797 1 94.5 43 GLN B CA 1
ATOM 862 C C . GLN B 1 43 ? 11.68 3.984 8.688 1 94.5 43 GLN B C 1
ATOM 864 O O . GLN B 1 43 ? 12.82 4.418 8.5 1 94.5 43 GLN B O 1
ATOM 869 N N . HIS B 1 44 ? 10.641 4.746 8.805 1 95.38 44 HIS B N 1
ATOM 870 C CA . HIS B 1 44 ? 10.711 6.203 8.773 1 95.38 44 HIS B CA 1
ATOM 871 C C . HIS B 1 44 ? 10.133 6.809 10.047 1 95.38 44 HIS B C 1
ATOM 873 O O . HIS B 1 44 ? 9.133 7.527 10 1 95.38 44 HIS B O 1
ATOM 879 N N . PRO B 1 45 ? 10.75 6.652 11.188 1 94.38 45 PRO B N 1
ATOM 880 C CA . PRO B 1 45 ? 10.18 7.012 12.492 1 94.38 45 PRO B CA 1
ATOM 881 C C . PRO B 1 45 ? 9.938 8.516 12.633 1 94.38 45 PRO B C 1
ATOM 883 O O . PRO B 1 45 ? 8.977 8.93 13.281 1 94.38 45 PRO B O 1
ATOM 886 N N . GLU B 1 46 ? 10.797 9.289 12.062 1 95.44 46 GLU B N 1
ATOM 887 C CA . GLU B 1 46 ? 10.602 10.734 12.172 1 95.44 46 GLU B CA 1
ATOM 888 C C . GLU B 1 46 ? 9.312 11.172 11.484 1 95.44 46 GLU B C 1
ATOM 890 O O . GLU B 1 46 ? 8.547 11.969 12.031 1 95.44 46 GLU B O 1
ATOM 895 N N . LEU B 1 47 ? 9.172 10.688 10.242 1 95.94 47 LEU B N 1
ATOM 896 C CA . LEU B 1 47 ? 7.953 11.008 9.508 1 95.94 47 LEU B CA 1
ATOM 897 C C . LEU B 1 47 ? 6.73 10.445 10.227 1 95.94 47 LEU B C 1
ATOM 899 O O . LEU B 1 47 ? 5.672 11.07 10.242 1 95.94 47 LEU B O 1
ATOM 903 N N . HIS B 1 48 ? 6.844 9.258 10.75 1 95.94 48 HIS B N 1
ATOM 904 C CA . HIS B 1 48 ? 5.75 8.625 11.469 1 95.94 48 HIS B CA 1
ATOM 905 C C . HIS B 1 48 ? 5.324 9.453 12.672 1 95.94 48 HIS B C 1
ATOM 907 O O . HIS B 1 48 ? 4.129 9.648 12.906 1 95.94 48 HIS B O 1
ATOM 913 N N . GLU B 1 49 ? 6.27 9.945 13.43 1 95.44 49 GLU B N 1
ATOM 914 C CA . GLU B 1 49 ? 5.984 10.758 14.609 1 95.44 49 GLU B CA 1
ATOM 915 C C . GLU B 1 49 ? 5.332 12.086 14.219 1 95.44 49 GLU B C 1
ATOM 917 O O . GLU B 1 49 ? 4.41 12.547 14.891 1 95.44 49 GLU B O 1
ATOM 922 N N . LYS B 1 50 ? 5.871 12.656 13.203 1 97 50 LYS B N 1
ATOM 923 C CA . L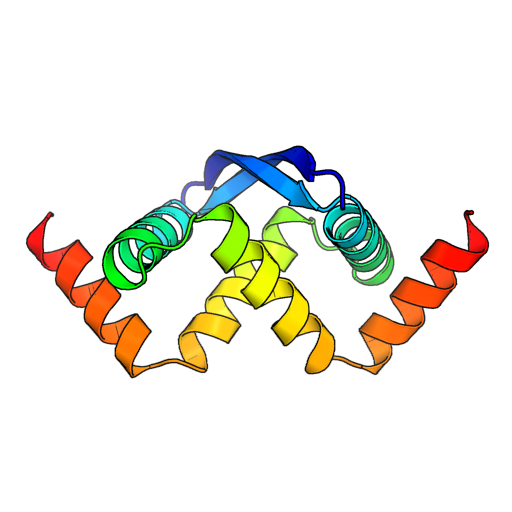YS B 1 50 ? 5.273 13.891 12.711 1 97 50 LYS B CA 1
ATOM 924 C C . LYS B 1 50 ? 3.818 13.68 12.305 1 97 50 LYS B C 1
ATOM 926 O O . LYS B 1 50 ? 2.963 14.523 12.562 1 97 50 LYS B O 1
ATOM 931 N N . ALA B 1 51 ? 3.588 12.562 11.633 1 96.94 51 ALA B N 1
ATOM 932 C CA . ALA B 1 51 ? 2.23 12.234 11.203 1 96.94 51 ALA B CA 1
ATOM 933 C C . ALA B 1 51 ? 1.295 12.094 12.398 1 96.94 51 ALA B C 1
ATOM 935 O O . ALA B 1 51 ? 0.153 12.555 12.359 1 96.94 51 ALA B O 1
ATOM 936 N N . LYS B 1 52 ? 1.756 11.43 13.391 1 95.62 52 LYS B N 1
ATOM 937 C CA . LYS B 1 52 ? 0.955 11.25 14.594 1 95.62 52 LYS B CA 1
ATOM 938 C C . LYS B 1 52 ? 0.617 12.594 15.234 1 95.62 52 LYS B C 1
ATOM 940 O O . LYS B 1 52 ? -0.501 12.797 15.719 1 95.62 52 LYS B O 1
ATOM 945 N N . LYS B 1 53 ? 1.576 13.477 15.242 1 96.5 53 LYS B N 1
ATOM 946 C CA . LYS B 1 53 ? 1.356 14.812 15.805 1 96.5 53 LYS B CA 1
ATOM 947 C C . LYS B 1 53 ? 0.308 15.578 15.008 1 96.5 53 LYS B C 1
ATOM 949 O O . LYS B 1 53 ? -0.521 16.281 15.578 1 96.5 53 LYS B O 1
ATOM 954 N N . VAL B 1 54 ? 0.401 15.5 13.734 1 96.12 54 VAL B N 1
ATOM 955 C CA . VAL B 1 54 ? -0.572 16.156 12.859 1 96.12 54 VAL B CA 1
ATOM 956 C C . VAL B 1 54 ? -1.969 15.602 13.148 1 96.12 54 VAL B C 1
ATOM 958 O O . VAL B 1 54 ? -2.934 16.359 13.25 1 96.12 54 VAL B O 1
ATOM 961 N N . ILE B 1 55 ? -2.113 14.289 13.305 1 95.25 55 ILE B N 1
ATOM 962 C CA . ILE B 1 55 ? -3.4 13.648 13.555 1 95.25 55 ILE B CA 1
ATOM 963 C C . ILE B 1 55 ? -3.959 14.125 14.891 1 95.25 55 ILE B C 1
ATOM 965 O O . ILE B 1 55 ? -5.152 14.406 15.008 1 95.25 55 ILE B O 1
ATOM 969 N N . GLU B 1 56 ? -3.027 14.172 15.844 1 94.62 56 GLU B N 1
ATOM 970 C CA . GLU B 1 56 ? -3.441 14.602 17.172 1 94.62 56 GLU B CA 1
ATOM 971 C C . GLU B 1 56 ? -3.91 16.047 17.172 1 94.62 56 GLU B C 1
ATOM 973 O O . GLU B 1 56 ? -4.812 16.422 17.922 1 94.62 56 GLU B O 1
ATOM 978 N N . ALA B 1 57 ? -3.336 16.797 16.344 1 94 57 ALA B N 1
ATOM 979 C CA . ALA B 1 57 ? -3.635 18.219 16.297 1 94 57 ALA B CA 1
ATOM 980 C C . ALA B 1 57 ? -4.992 18.484 15.648 1 94 57 ALA B C 1
ATOM 982 O O . ALA B 1 57 ? -5.621 19.516 15.898 1 94 57 ALA B O 1
ATOM 983 N N . VAL B 1 58 ? -5.441 17.641 14.789 1 90.75 58 VAL B N 1
ATOM 984 C CA . VAL B 1 58 ? -6.68 17.891 14.062 1 90.75 58 VAL B CA 1
ATOM 985 C C . VAL B 1 58 ? -7.828 17.141 14.719 1 90.75 58 VAL B C 1
ATOM 987 O O . VAL B 1 58 ? -8.992 17.344 14.375 1 90.75 58 VAL B O 1
ATOM 990 N N . LYS B 1 59 ? -7.617 16.203 15.562 1 83 59 LYS B N 1
ATOM 991 C CA . LYS B 1 59 ? -8.664 15.531 16.328 1 83 59 LYS B CA 1
ATOM 992 C C . LYS B 1 59 ? -9.07 16.344 17.547 1 83 59 LYS B C 1
ATOM 994 O O . LYS B 1 59 ? -10.25 16.406 17.906 1 83 59 LYS B O 1
#

Organism: Aneurinibacillus migulanus (NCBI:txid47500)

pLDDT: mean 95.02, std 3.94, range [70.19, 97.75]